Protein AF-A0A0K2ULC4-F1 (afdb_monomer)

Solvent-accessible surface area (backbone atoms only — not comparable to full-atom values): 8170 Å² total; per-residue (Å²): 141,83,78,82,81,54,72,68,59,56,54,51,53,51,53,51,50,52,52,52,51,62,69,66,60,62,68,65,65,55,52,52,51,54,53,50,54,51,48,66,60,62,68,69,48,57,63,57,53,53,51,48,38,47,44,30,42,71,74,68,62,45,57,66,75,52,49,76,45,35,81,82,37,58,75,57,40,53,54,43,51,53,53,45,50,58,50,52,52,54,49,48,52,66,59,46,52,59,51,52,56,47,48,58,57,47,52,63,46,44,75,75,41,89,59,59,67,67,65,54,53,54,58,53,54,52,50,53,53,50,52,52,51,49,51,52,53,57,61,73,73,107

Secondary structure (DSSP, 8-state):
------HHHHHHHHHHHHHHHHHH--HHHHHHHHHHHHHHHHTT-HHHHHHHHHIIIIIS---HHHHHTTTT-HHHHHHHHHHHHHHHHHHHHHHHHHHHHHHHHHHHHHHHSS-HHHHHHHHHHHHHHHHHHHHHHHHHH-

Radius of gyration: 23.25 Å; Cα contacts (8 Å, |Δi|>4): 3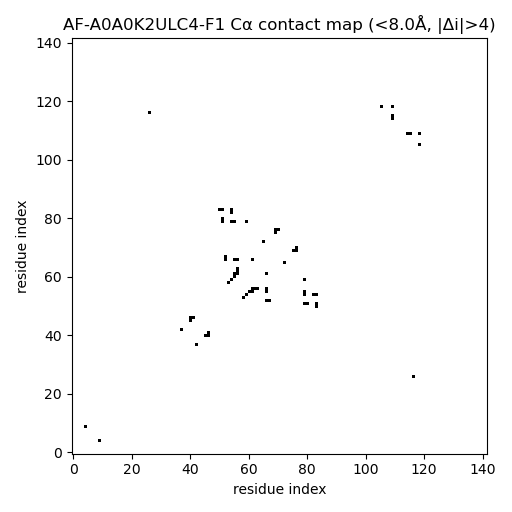5; chains: 1; bounding box: 48×22×84 Å

Structure (mmCIF, N/CA/C/O backbone):
data_AF-A0A0K2ULC4-F1
#
_entry.id   AF-A0A0K2ULC4-F1
#
loop_
_atom_site.group_PDB
_atom_site.id
_atom_site.type_symbol
_atom_site.label_atom_id
_atom_site.label_alt_id
_atom_site.label_comp_id
_atom_site.label_asym_id
_atom_site.label_entity_id
_atom_site.label_seq_id
_atom_site.pdbx_PDB_ins_code
_atom_site.Cartn_x
_atom_site.Cartn_y
_atom_site.Cartn_z
_atom_site.occupancy
_atom_site.B_iso_or_equiv
_atom_site.auth_seq_id
_atom_site.auth_comp_id
_atom_site.auth_asym_id
_atom_site.auth_atom_id
_atom_site.pdbx_PDB_model_num
ATOM 1 N N . CYS A 1 1 ? -0.627 9.159 58.169 1.00 45.44 1 CYS A N 1
ATOM 2 C CA . CYS A 1 1 ? -1.533 8.282 57.398 1.00 45.44 1 CYS A CA 1
ATOM 3 C C . CYS A 1 1 ? -1.112 8.249 55.931 1.00 45.44 1 CYS A C 1
ATOM 5 O O . CYS A 1 1 ? -1.673 8.969 55.120 1.00 45.44 1 CYS A O 1
ATOM 7 N N . LEU A 1 2 ? -0.090 7.462 55.591 1.00 43.75 2 LEU A N 1
ATOM 8 C CA . LEU A 1 2 ? 0.334 7.239 54.205 1.00 43.75 2 LEU A CA 1
ATOM 9 C C . LEU A 1 2 ? 0.072 5.765 53.898 1.00 43.75 2 LEU A C 1
ATOM 11 O O . LEU A 1 2 ? 0.855 4.896 54.267 1.00 43.75 2 LEU A O 1
ATOM 15 N N . TRP A 1 3 ? -1.095 5.482 53.323 1.00 51.41 3 TRP A N 1
ATOM 16 C CA . TRP A 1 3 ? -1.469 4.131 52.909 1.00 51.41 3 TRP A CA 1
ATOM 17 C C . TRP A 1 3 ? -0.706 3.792 51.612 1.00 51.41 3 TRP A C 1
ATOM 19 O O . TRP A 1 3 ? -0.694 4.623 50.698 1.00 51.41 3 TRP A O 1
ATOM 29 N N . PRO A 1 4 ? -0.038 2.627 51.487 1.00 63.53 4 PRO A N 1
ATOM 30 C CA . PRO A 1 4 ? 0.710 2.308 50.286 1.00 63.53 4 PRO A CA 1
ATOM 31 C C . PRO A 1 4 ? -0.277 1.930 49.179 1.00 63.53 4 PRO A C 1
ATOM 33 O O . PRO A 1 4 ? -0.965 0.913 49.252 1.00 63.53 4 PRO A O 1
ATOM 36 N N . ILE A 1 5 ? -0.348 2.766 48.142 1.00 61.25 5 ILE A N 1
ATOM 37 C CA . ILE A 1 5 ? -1.196 2.548 46.966 1.00 61.25 5 ILE A CA 1
ATOM 38 C C . ILE A 1 5 ? -0.769 1.245 46.281 1.00 61.25 5 ILE A C 1
ATOM 40 O O . ILE A 1 5 ? 0.329 1.143 45.722 1.00 61.25 5 ILE A O 1
ATOM 44 N N . ARG A 1 6 ? -1.657 0.248 46.302 1.00 69.94 6 ARG A N 1
ATOM 45 C CA . ARG A 1 6 ? -1.454 -1.073 45.700 1.00 69.94 6 ARG A CA 1
ATOM 46 C C . ARG A 1 6 ? -1.311 -0.933 44.180 1.00 69.94 6 ARG A C 1
ATOM 48 O O . ARG A 1 6 ? -2.111 -0.268 43.527 1.00 69.94 6 ARG A O 1
ATOM 55 N N . LYS A 1 7 ? -0.316 -1.602 43.584 1.00 65.94 7 LYS A N 1
ATOM 56 C CA . LYS A 1 7 ? -0.024 -1.576 42.128 1.00 65.94 7 LYS A CA 1
ATOM 57 C C . LYS A 1 7 ? -1.258 -1.906 41.255 1.00 65.94 7 LYS A C 1
ATOM 59 O O . LYS A 1 7 ? -1.399 -1.375 40.158 1.00 65.94 7 LYS A O 1
ATOM 64 N N . SER A 1 8 ? -2.168 -2.732 41.783 1.00 68.38 8 SER A N 1
ATOM 65 C CA . SER A 1 8 ? -3.456 -3.118 41.179 1.00 68.38 8 SER A CA 1
ATOM 66 C C . SER A 1 8 ? -4.407 -1.935 40.937 1.00 68.38 8 SER A C 1
ATOM 68 O O . SER A 1 8 ? -5.033 -1.844 39.880 1.00 68.38 8 SER A O 1
ATOM 70 N N . ASP A 1 9 ? -4.477 -0.984 41.871 1.00 75.81 9 ASP A N 1
ATOM 71 C CA . ASP A 1 9 ? -5.417 0.140 41.783 1.00 75.81 9 ASP A CA 1
ATOM 72 C C . ASP A 1 9 ? -4.927 1.205 40.799 1.00 75.81 9 ASP A C 1
ATOM 74 O O . ASP A 1 9 ? -5.722 1.765 40.047 1.00 75.81 9 ASP A O 1
ATOM 78 N N . ARG A 1 10 ? -3.601 1.369 40.680 1.00 73.62 10 ARG A N 1
ATOM 79 C CA . ARG A 1 10 ? -2.978 2.154 39.601 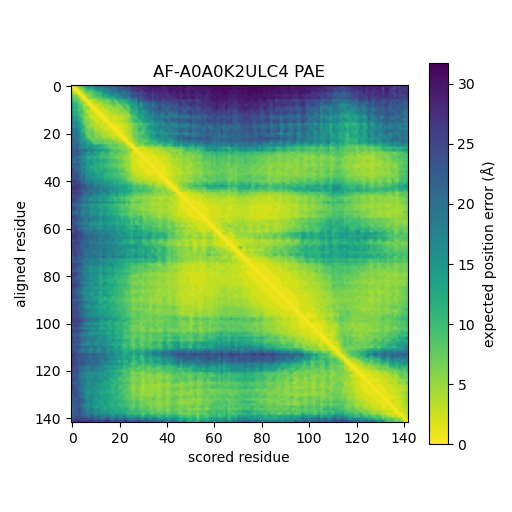1.00 73.62 10 ARG A CA 1
ATOM 80 C C . ARG A 1 10 ? -3.302 1.589 38.217 1.00 73.62 10 ARG A C 1
ATOM 82 O O . ARG A 1 10 ? -3.631 2.345 37.310 1.00 73.62 10 ARG A O 1
ATOM 89 N N . MET A 1 11 ? -3.261 0.265 38.058 1.00 73.50 11 MET A N 1
ATOM 90 C CA . MET A 1 11 ? -3.574 -0.394 36.784 1.00 73.50 11 MET A CA 1
ATOM 91 C C . MET A 1 11 ? -5.045 -0.206 36.385 1.00 73.50 11 MET A C 1
ATOM 93 O O . MET A 1 11 ? -5.344 0.005 35.211 1.00 73.50 11 MET A O 1
ATOM 97 N N . ARG A 1 12 ? -5.971 -0.253 37.354 1.00 78.25 12 ARG A N 1
ATOM 98 C CA . ARG A 1 12 ? -7.395 0.034 37.116 1.00 78.25 12 ARG A CA 1
ATOM 99 C C . ARG A 1 12 ? -7.642 1.497 36.769 1.00 78.25 12 ARG A C 1
ATOM 101 O O . ARG A 1 12 ? -8.374 1.744 35.818 1.00 78.25 12 ARG A O 1
ATOM 108 N N . ALA A 1 13 ? -6.989 2.428 37.464 1.00 79.25 13 ALA A N 1
ATOM 109 C CA . ALA A 1 13 ? -7.090 3.857 37.179 1.00 79.25 13 ALA A CA 1
ATOM 110 C C . ALA A 1 13 ? -6.580 4.207 35.771 1.00 79.25 13 ALA A C 1
ATOM 112 O O . ALA A 1 13 ? -7.229 4.959 35.050 1.00 79.25 13 ALA A O 1
ATOM 113 N N . ILE A 1 14 ? -5.462 3.610 35.340 1.00 79.38 14 ILE A N 1
ATOM 114 C CA . ILE A 1 14 ? -4.941 3.789 33.976 1.00 79.38 14 ILE A CA 1
ATOM 115 C C . ILE A 1 14 ? -5.920 3.213 32.951 1.00 79.38 14 ILE A C 1
ATOM 117 O O . ILE A 1 14 ? -6.240 3.884 31.975 1.00 79.38 14 ILE A O 1
ATOM 121 N N . LYS A 1 15 ? -6.451 2.005 33.181 1.00 80.38 15 LYS A N 1
ATOM 122 C CA . LYS A 1 15 ? -7.450 1.405 32.283 1.00 80.38 15 LYS A CA 1
ATOM 123 C C . LYS A 1 15 ? -8.700 2.274 32.154 1.00 80.38 15 LYS A C 1
ATOM 125 O O . LYS A 1 15 ? -9.153 2.494 31.036 1.00 80.38 15 LYS A O 1
ATOM 130 N N . SER A 1 16 ? -9.242 2.787 33.260 1.00 75.12 16 SER A N 1
ATOM 131 C CA . SER A 1 16 ? -10.416 3.664 33.211 1.00 75.12 16 SER A CA 1
ATOM 132 C C . SER A 1 16 ? -10.107 4.987 32.520 1.00 75.12 16 SER A C 1
ATOM 134 O O . SER A 1 16 ? -10.913 5.447 31.727 1.00 75.12 16 SER A O 1
ATOM 136 N N . LEU A 1 17 ? -8.926 5.564 32.752 1.00 76.56 17 LEU A N 1
ATOM 137 C CA . LEU A 1 17 ? -8.517 6.831 32.147 1.00 76.56 17 LEU A CA 1
ATOM 138 C C . LEU A 1 17 ? -8.317 6.694 30.629 1.00 76.56 17 LEU A C 1
ATOM 140 O O . LEU A 1 17 ? -8.794 7.535 29.874 1.00 76.56 17 LEU A O 1
ATOM 144 N N . VAL A 1 18 ? -7.719 5.592 30.169 1.00 72.69 18 VAL A N 1
ATOM 145 C CA . VAL A 1 18 ? -7.612 5.255 28.738 1.00 72.69 18 VAL A CA 1
ATOM 146 C C . VAL A 1 18 ? -8.996 5.080 28.108 1.00 72.69 18 VAL A C 1
ATOM 148 O O . VAL A 1 18 ? -9.253 5.625 27.038 1.00 72.69 18 VAL A O 1
ATOM 151 N N . VAL A 1 19 ? -9.916 4.381 28.780 1.00 72.75 19 VAL A N 1
ATOM 152 C CA . VAL A 1 19 ? -11.298 4.216 28.297 1.00 72.75 19 VAL A CA 1
ATOM 153 C C . VAL A 1 19 ? -12.016 5.565 28.194 1.00 72.75 19 VAL A C 1
ATOM 155 O O . VAL A 1 19 ? -12.669 5.818 27.183 1.00 72.75 19 VAL A O 1
ATOM 158 N N . THR A 1 20 ? -11.852 6.455 29.174 1.00 68.31 20 THR A N 1
ATOM 159 C CA . THR A 1 20 ? -12.455 7.796 29.157 1.00 68.31 20 THR A CA 1
ATOM 160 C C . THR A 1 20 ? -11.880 8.672 28.043 1.00 68.31 20 THR A C 1
ATOM 162 O O . THR A 1 20 ? -12.636 9.341 27.342 1.00 68.31 20 THR A O 1
ATOM 165 N N . ILE A 1 21 ? -10.562 8.641 27.817 1.00 67.81 21 ILE A N 1
ATOM 166 C CA . ILE A 1 21 ? -9.918 9.395 26.727 1.00 67.81 21 ILE A CA 1
ATOM 167 C C . ILE A 1 21 ? -10.422 8.909 25.363 1.00 67.81 21 ILE A C 1
ATOM 169 O O . ILE A 1 21 ? -10.829 9.714 24.526 1.00 67.81 21 ILE A O 1
ATOM 173 N N . ILE A 1 22 ? -10.486 7.591 25.153 1.00 63.94 22 ILE A N 1
ATOM 174 C CA . ILE A 1 22 ? -11.009 6.993 23.912 1.00 63.94 22 ILE A CA 1
ATOM 175 C C . ILE A 1 22 ? -12.495 7.349 23.713 1.00 63.94 22 ILE A C 1
ATOM 177 O O . ILE A 1 22 ? -12.965 7.544 22.588 1.00 63.94 22 ILE A O 1
ATOM 181 N N . GLN A 1 23 ? -13.258 7.495 24.800 1.00 64.62 23 GLN A N 1
ATOM 182 C CA . GLN A 1 23 ? -14.648 7.946 24.750 1.00 64.62 23 GLN A CA 1
ATOM 183 C C . GLN A 1 23 ? -14.807 9.431 24.402 1.00 64.62 23 GLN A C 1
ATOM 185 O O . GLN A 1 23 ? -15.851 9.774 23.848 1.00 64.62 23 GLN A O 1
ATOM 190 N N . TYR A 1 24 ? -13.797 10.275 24.612 1.00 65.38 24 TYR A N 1
ATOM 191 C CA . TYR A 1 24 ? -13.853 11.705 24.285 1.00 65.38 24 TYR A CA 1
ATOM 192 C C . TYR A 1 24 ? -13.289 12.070 22.909 1.00 65.38 24 TYR A C 1
ATOM 194 O O . TYR A 1 24 ? -13.686 13.091 22.356 1.00 65.38 24 TYR A O 1
ATOM 202 N N . ILE A 1 25 ? -12.423 11.239 22.320 1.00 67.12 25 ILE A N 1
ATOM 203 C CA . ILE A 1 25 ? -11.920 11.477 20.960 1.00 67.12 25 ILE A CA 1
ATOM 204 C C . ILE A 1 25 ? -13.089 11.419 19.964 1.00 67.12 25 ILE A C 1
ATOM 206 O O . ILE A 1 25 ? -13.819 10.420 19.885 1.00 67.12 25 ILE A O 1
ATOM 210 N N . THR A 1 26 ? -13.290 12.520 19.242 1.00 69.44 26 THR A N 1
ATOM 211 C CA . THR A 1 26 ? -14.204 12.619 18.103 1.00 69.44 26 THR A CA 1
ATOM 212 C C . THR A 1 26 ? -13.587 11.923 16.888 1.00 69.44 26 THR A C 1
ATOM 214 O O . THR A 1 26 ? -12.373 11.772 16.783 1.00 69.44 26 THR A O 1
ATOM 217 N N . ILE A 1 27 ? -14.428 11.440 15.975 1.00 73.00 27 ILE A N 1
ATOM 218 C CA . ILE A 1 27 ? -13.982 10.674 14.797 1.00 73.00 27 ILE A CA 1
ATOM 219 C C . ILE A 1 27 ? -13.344 11.598 13.742 1.00 73.00 27 ILE A C 1
ATOM 221 O O . ILE A 1 27 ? -12.435 11.197 13.023 1.00 73.00 27 ILE A O 1
ATOM 225 N N . GLU A 1 28 ? -13.791 12.849 13.690 1.00 77.31 28 GLU A N 1
ATOM 226 C CA . GLU A 1 28 ? -13.353 13.881 12.745 1.00 77.31 28 GLU A CA 1
ATOM 227 C C . GLU A 1 28 ? -11.833 14.142 12.745 1.00 77.31 28 GLU A C 1
ATOM 229 O O . GLU A 1 28 ? -11.236 14.060 11.671 1.00 77.31 28 GLU A O 1
ATOM 234 N N . PRO A 1 29 ? -11.158 14.393 13.890 1.00 79.00 29 PRO A N 1
ATOM 235 C CA . PRO A 1 29 ? -9.713 14.615 13.903 1.00 79.00 29 PRO A CA 1
ATOM 236 C C . PRO A 1 29 ? -8.913 13.372 13.505 1.00 79.00 29 PRO A C 1
ATOM 238 O O . PRO A 1 29 ? -7.868 13.509 12.878 1.00 79.00 29 PRO A O 1
ATOM 241 N N . GLN A 1 30 ? -9.396 12.167 13.825 1.00 78.19 30 GLN A N 1
ATOM 242 C CA . GLN A 1 30 ? -8.730 10.930 13.412 1.00 78.19 30 GLN A CA 1
ATOM 243 C C . GLN A 1 30 ? -8.780 10.769 11.890 1.00 78.19 30 GLN A C 1
ATOM 245 O O . GLN A 1 30 ? -7.746 10.561 11.265 1.00 78.19 30 GLN A O 1
ATOM 250 N N . LEU A 1 31 ? -9.967 10.930 11.293 1.00 80.69 31 LEU A N 1
ATOM 251 C CA . LEU A 1 31 ? -10.121 10.870 9.839 1.00 80.69 31 LEU A CA 1
ATOM 252 C C . LEU A 1 31 ? -9.252 11.925 9.151 1.00 80.69 31 LEU A C 1
ATOM 254 O O . LEU A 1 31 ? -8.572 11.612 8.181 1.00 80.69 31 LEU A O 1
ATOM 258 N N . PHE A 1 32 ? -9.233 13.156 9.669 1.00 85.69 32 PHE A N 1
ATOM 259 C CA . PHE A 1 32 ? -8.387 14.217 9.129 1.00 85.69 32 PHE A CA 1
ATOM 260 C C . PHE A 1 32 ? -6.903 13.825 9.116 1.00 85.69 32 PHE A C 1
ATOM 262 O O . PHE A 1 32 ? -6.243 13.988 8.092 1.00 85.69 32 PHE A O 1
ATOM 269 N N . LEU A 1 33 ? -6.385 13.282 10.222 1.00 84.25 33 LEU A N 1
ATOM 270 C CA . LEU A 1 33 ? -4.988 12.857 10.316 1.00 84.25 33 LEU A CA 1
ATOM 271 C C . LEU A 1 33 ? -4.667 11.701 9.363 1.00 84.25 33 LEU A C 1
ATOM 273 O O . LEU A 1 33 ? -3.627 11.737 8.709 1.00 84.25 33 LEU A O 1
ATOM 277 N N . ASP A 1 34 ? -5.562 10.719 9.247 1.00 82.31 34 ASP A N 1
ATOM 278 C CA . ASP A 1 34 ? -5.373 9.569 8.359 1.00 82.31 34 ASP A CA 1
ATOM 279 C C . ASP A 1 34 ? -5.346 10.006 6.882 1.00 82.31 34 ASP A C 1
ATOM 281 O O . ASP A 1 34 ? -4.433 9.641 6.137 1.00 82.31 34 ASP A O 1
ATOM 285 N N . TYR A 1 35 ? -6.283 10.864 6.462 1.00 84.38 35 TYR A N 1
ATOM 286 C CA . TYR A 1 35 ? -6.292 11.417 5.102 1.00 84.38 35 TYR A CA 1
ATOM 287 C C . TYR A 1 35 ? -5.087 12.319 4.828 1.00 84.38 35 TYR A C 1
ATOM 289 O O . TYR A 1 35 ? -4.510 12.264 3.740 1.00 84.38 35 TYR A O 1
ATOM 297 N N . PHE A 1 36 ? -4.680 13.133 5.805 1.00 87.31 36 PHE A N 1
ATOM 298 C CA . PHE A 1 36 ? -3.500 13.979 5.671 1.00 87.31 36 PHE A CA 1
ATOM 299 C C . PHE A 1 36 ? -2.238 13.132 5.478 1.00 87.31 36 PHE A C 1
ATOM 301 O O . PHE A 1 36 ? -1.491 13.362 4.527 1.00 87.31 36 PHE A O 1
ATOM 308 N N . ALA A 1 37 ? -2.038 12.103 6.306 1.00 83.69 37 ALA A N 1
ATOM 309 C CA . ALA A 1 37 ? -0.905 11.189 6.188 1.00 83.69 37 ALA A CA 1
ATOM 310 C C . ALA A 1 37 ? -0.867 10.489 4.820 1.00 83.69 37 ALA A C 1
ATOM 312 O O . ALA A 1 37 ? 0.185 10.455 4.179 1.00 83.69 37 ALA A O 1
ATOM 313 N N . TYR A 1 38 ? -2.016 10.000 4.341 1.00 82.44 38 TYR A N 1
ATOM 314 C CA . TYR A 1 38 ? -2.128 9.401 3.010 1.00 82.44 38 TYR A CA 1
ATOM 315 C C . TYR A 1 38 ? -1.742 10.391 1.900 1.00 82.44 38 TYR A C 1
ATOM 317 O O . TYR A 1 38 ? -0.930 10.073 1.033 1.00 82.44 38 TYR A O 1
ATOM 325 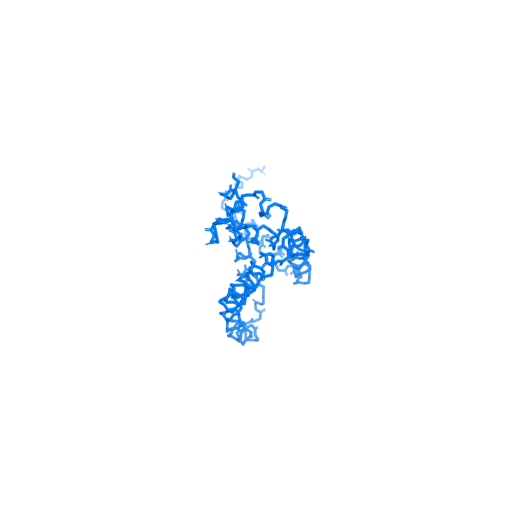N N . SER A 1 39 ? -2.258 11.624 1.959 1.00 82.75 39 SER A N 1
ATOM 326 C CA . SER A 1 39 ? -1.991 12.648 0.941 1.00 82.75 39 SER A CA 1
ATOM 327 C C . SER A 1 39 ? -0.519 13.058 0.854 1.00 82.75 39 SER A C 1
ATOM 329 O O . SER A 1 39 ? -0.032 13.359 -0.232 1.00 82.75 39 SER A O 1
ATOM 331 N N . VAL A 1 40 ? 0.210 13.041 1.974 1.00 81.94 40 VAL A N 1
ATOM 332 C CA . VAL A 1 40 ? 1.638 13.393 2.006 1.00 81.94 40 VAL A CA 1
ATOM 333 C C . VAL A 1 40 ? 2.495 12.300 1.364 1.00 81.94 40 VAL A C 1
ATOM 335 O O . VAL A 1 40 ? 3.485 12.613 0.702 1.00 81.94 40 VAL A O 1
ATOM 338 N N . LEU A 1 41 ? 2.128 11.030 1.557 1.00 73.38 41 LEU A N 1
ATOM 339 C CA . LEU A 1 41 ? 2.892 9.890 1.047 1.00 73.38 41 LEU A CA 1
ATOM 340 C C . LEU A 1 41 ? 2.619 9.619 -0.434 1.00 73.38 41 LEU A C 1
ATOM 342 O O . LEU A 1 41 ? 3.566 9.427 -1.187 1.00 73.38 41 LEU A O 1
ATOM 346 N N . 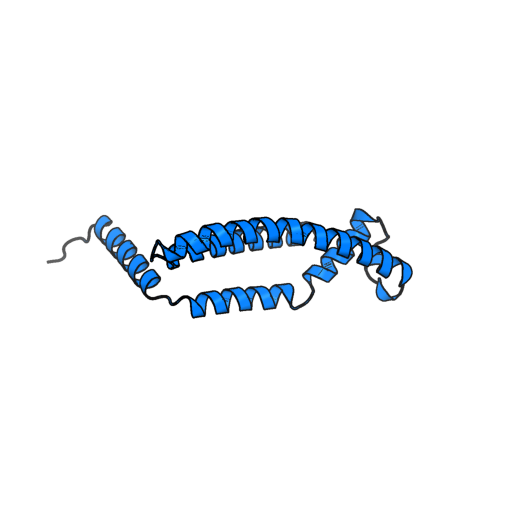GLU A 1 42 ? 1.355 9.639 -0.853 1.00 73.69 42 GLU A N 1
ATOM 347 C CA . GLU A 1 42 ? 0.972 9.336 -2.240 1.00 73.69 42 GLU A CA 1
ATOM 348 C C . GLU A 1 42 ? 0.958 10.584 -3.137 1.00 73.69 42 GLU A C 1
ATOM 350 O O . GLU A 1 42 ? 1.172 10.505 -4.346 1.00 73.69 42 GLU A O 1
ATOM 355 N N . GLY A 1 43 ? 0.758 11.776 -2.566 1.00 68.19 43 GLY A N 1
ATOM 356 C CA . GLY A 1 43 ? 0.609 13.014 -3.337 1.00 68.19 43 GLY A CA 1
ATOM 357 C C . GLY A 1 43 ? 1.886 13.521 -4.008 1.00 68.19 43 GLY A C 1
ATOM 358 O O . GLY A 1 43 ? 1.805 14.366 -4.894 1.00 68.19 43 GLY A O 1
ATOM 359 N N . ASN A 1 44 ? 3.059 13.023 -3.614 1.00 67.62 44 ASN A N 1
ATOM 360 C CA . ASN A 1 44 ? 4.351 13.443 -4.167 1.00 67.62 44 ASN A CA 1
ATOM 361 C C . ASN A 1 44 ? 4.837 12.569 -5.343 1.00 67.62 44 ASN A C 1
ATOM 363 O O . ASN A 1 44 ? 5.937 12.801 -5.847 1.00 67.62 44 ASN A O 1
ATOM 367 N N . GLN A 1 45 ? 4.066 11.543 -5.736 1.00 76.81 45 GLN A N 1
ATOM 368 C CA . GLN A 1 45 ? 4.416 10.545 -6.760 1.00 76.81 45 GLN A CA 1
ATOM 369 C C . GLN A 1 45 ? 5.811 9.898 -6.602 1.00 76.81 45 GLN A C 1
ATOM 371 O O . GLN A 1 45 ? 6.328 9.286 -7.541 1.00 76.81 45 GLN A O 1
ATOM 376 N N . LEU A 1 46 ? 6.445 9.985 -5.426 1.00 77.56 46 LEU A N 1
ATOM 377 C CA . LEU A 1 46 ? 7.757 9.378 -5.188 1.00 77.56 46 LEU A CA 1
ATOM 378 C C . LEU A 1 46 ? 7.657 7.853 -5.277 1.00 77.56 46 LEU A C 1
ATOM 380 O O . LEU A 1 46 ? 8.479 7.217 -5.937 1.00 77.56 46 LEU A O 1
ATOM 384 N N . THR A 1 47 ? 6.603 7.285 -4.686 1.00 79.25 47 THR A N 1
ATOM 385 C CA . THR A 1 47 ? 6.292 5.853 -4.744 1.00 79.25 47 THR A CA 1
ATOM 386 C C . THR A 1 47 ? 6.161 5.373 -6.191 1.00 79.25 47 THR A C 1
ATOM 388 O O . THR A 1 47 ? 6.788 4.386 -6.577 1.00 79.25 47 THR A O 1
ATOM 391 N N . THR A 1 48 ? 5.416 6.109 -7.020 1.00 83.75 48 THR A N 1
ATOM 392 C CA . THR A 1 48 ? 5.197 5.791 -8.437 1.00 83.75 48 THR A CA 1
ATOM 393 C C . THR A 1 48 ? 6.501 5.781 -9.233 1.00 83.75 48 THR A C 1
ATOM 395 O O . THR A 1 48 ? 6.780 4.825 -9.956 1.00 83.75 48 THR A O 1
ATOM 398 N N . ASN A 1 49 ? 7.347 6.801 -9.064 1.00 86.50 49 ASN A N 1
ATOM 399 C CA . ASN A 1 49 ? 8.624 6.889 -9.777 1.00 86.50 49 ASN A CA 1
ATOM 400 C C . ASN A 1 49 ? 9.569 5.730 -9.420 1.00 86.50 49 ASN A C 1
ATOM 402 O O . ASN A 1 49 ? 10.201 5.145 -10.302 1.00 86.50 49 ASN A O 1
ATOM 406 N N . ILE A 1 50 ? 9.618 5.345 -8.142 1.00 85.44 50 ILE A N 1
ATOM 407 C CA . ILE A 1 50 ? 10.440 4.218 -7.676 1.00 85.44 50 ILE A CA 1
ATOM 408 C C . ILE A 1 50 ? 9.915 2.887 -8.235 1.00 85.44 50 ILE A C 1
ATOM 410 O O . ILE A 1 50 ? 10.701 2.034 -8.650 1.00 85.44 50 ILE A O 1
ATOM 414 N N . GLN A 1 51 ? 8.595 2.699 -8.296 1.00 86.31 51 GLN A N 1
ATOM 415 C CA . GLN A 1 51 ? 7.998 1.498 -8.888 1.00 86.31 51 GLN A CA 1
ATOM 416 C C . GLN A 1 51 ? 8.284 1.383 -10.391 1.00 86.31 51 GLN A C 1
ATOM 418 O O . GLN A 1 51 ? 8.613 0.295 -10.869 1.00 86.31 51 GLN A O 1
ATOM 423 N N . ILE A 1 52 ? 8.218 2.495 -11.128 1.00 88.69 52 ILE A N 1
ATOM 424 C CA . ILE A 1 52 ? 8.568 2.545 -12.554 1.00 88.69 52 ILE A CA 1
ATOM 425 C C . ILE A 1 52 ? 10.037 2.153 -12.757 1.00 88.69 52 ILE A C 1
ATOM 427 O O . ILE A 1 52 ? 10.334 1.305 -13.603 1.00 88.69 52 ILE A O 1
ATOM 431 N N . TRP A 1 53 ? 10.948 2.701 -11.947 1.00 87.62 53 TRP A N 1
ATOM 432 C CA . TRP A 1 53 ? 12.367 2.337 -11.988 1.00 87.62 53 TRP A CA 1
ATOM 433 C C . TRP A 1 53 ? 12.580 0.843 -11.700 1.00 87.62 53 TRP A C 1
ATOM 435 O O . TRP A 1 53 ? 13.300 0.159 -12.430 1.00 87.62 53 TRP A O 1
ATOM 445 N N . LYS A 1 54 ? 11.872 0.298 -10.702 1.00 87.12 54 LYS A N 1
ATOM 446 C CA . LYS A 1 54 ? 11.933 -1.124 -10.339 1.00 87.12 54 LYS A CA 1
ATOM 447 C C . LYS A 1 54 ? 11.512 -2.034 -11.493 1.00 87.12 54 LYS A C 1
ATOM 449 O O . LYS A 1 54 ? 12.183 -3.026 -11.761 1.00 87.12 54 LYS A O 1
ATOM 454 N N . ILE A 1 55 ? 10.423 -1.706 -12.185 1.00 88.56 55 ILE A N 1
ATOM 455 C CA . ILE A 1 55 ? 9.949 -2.483 -13.341 1.00 88.56 55 ILE A CA 1
ATOM 456 C C . ILE A 1 55 ? 10.945 -2.376 -14.504 1.00 88.56 55 ILE A C 1
ATOM 458 O O . ILE A 1 55 ? 11.225 -3.372 -15.169 1.00 88.56 55 ILE A O 1
ATOM 462 N N . CYS A 1 56 ? 11.523 -1.194 -14.729 1.00 89.00 56 CYS A N 1
ATOM 463 C CA . CYS A 1 56 ? 12.534 -0.995 -15.766 1.00 89.00 56 CYS A CA 1
ATOM 464 C C . CYS A 1 56 ? 13.777 -1.874 -15.539 1.00 89.00 56 CYS A C 1
ATOM 466 O O . CYS A 1 56 ? 14.219 -2.566 -16.460 1.00 89.00 56 CYS A O 1
ATOM 468 N N . HIS A 1 57 ? 14.308 -1.881 -14.313 1.00 88.19 57 HIS A N 1
ATOM 469 C CA . HIS A 1 57 ? 15.561 -2.564 -14.008 1.00 88.19 57 HIS A CA 1
ATOM 470 C C . HIS A 1 57 ? 15.387 -4.057 -13.689 1.00 88.19 57 HIS A C 1
ATOM 472 O O . HIS A 1 57 ? 16.126 -4.874 -14.226 1.00 88.19 57 HIS A O 1
ATOM 478 N N . LEU A 1 58 ? 14.415 -4.438 -12.851 1.00 86.25 58 LEU A N 1
ATOM 479 C CA . LEU A 1 58 ? 14.274 -5.825 -12.385 1.00 86.25 58 LEU A CA 1
ATOM 480 C C . LEU A 1 58 ? 13.435 -6.700 -13.321 1.00 86.25 58 LEU A C 1
ATOM 482 O O . LEU A 1 58 ? 13.799 -7.843 -13.567 1.00 86.25 58 LEU A O 1
ATOM 486 N N . GLU A 1 59 ? 12.314 -6.185 -13.832 1.00 86.75 59 GLU A N 1
ATOM 487 C CA . GLU A 1 59 ? 11.382 -6.986 -14.642 1.00 86.75 59 GLU A CA 1
ATOM 488 C C . GLU A 1 59 ? 11.811 -7.017 -16.115 1.00 86.75 59 GLU A C 1
ATOM 490 O O . GLU A 1 59 ? 11.836 -8.072 -16.745 1.00 86.75 59 GLU A O 1
ATOM 495 N N . MET A 1 60 ? 12.159 -5.855 -16.680 1.00 86.00 60 MET A N 1
ATOM 496 C CA . MET A 1 60 ? 12.535 -5.737 -18.096 1.00 86.00 60 MET A CA 1
ATOM 497 C C . MET A 1 60 ? 14.044 -5.832 -18.351 1.00 86.00 60 MET A C 1
ATOM 499 O O . MET A 1 60 ? 14.456 -5.877 -19.510 1.00 86.00 60 MET A O 1
ATOM 503 N N . ASN A 1 61 ? 14.854 -5.885 -17.288 1.00 88.38 61 ASN A N 1
ATOM 504 C CA . ASN A 1 61 ? 16.308 -6.042 -17.339 1.00 88.38 61 ASN A CA 1
ATOM 505 C C . ASN A 1 61 ? 17.021 -5.000 -18.228 1.00 88.38 61 ASN A C 1
ATOM 507 O O . ASN A 1 61 ? 17.985 -5.313 -18.931 1.00 88.38 61 ASN A O 1
ATOM 511 N N . TYR A 1 62 ? 16.533 -3.752 -18.231 1.00 88.38 62 TYR A N 1
ATOM 512 C CA . TYR A 1 62 ? 17.228 -2.649 -18.894 1.00 88.38 62 TYR A CA 1
ATOM 513 C C . TYR A 1 62 ? 18.425 -2.168 -18.063 1.00 88.38 62 TYR A C 1
ATOM 515 O O . TYR A 1 62 ? 18.475 -2.305 -16.836 1.00 88.38 62 TYR A O 1
ATOM 523 N N . ASN A 1 63 ? 19.404 -1.579 -18.754 1.00 88.00 63 ASN A N 1
ATOM 524 C CA . ASN A 1 63 ? 20.594 -1.025 -18.118 1.00 88.00 63 ASN A CA 1
ATOM 525 C C . ASN A 1 63 ? 20.227 0.176 -17.226 1.00 88.00 63 ASN A C 1
ATOM 527 O O . ASN A 1 63 ? 19.354 0.965 -17.590 1.00 88.00 63 ASN A O 1
ATOM 531 N N . GLN A 1 64 ? 20.917 0.344 -16.094 1.00 83.44 64 GLN A N 1
ATOM 532 C CA . GLN A 1 64 ? 20.601 1.386 -15.101 1.00 83.44 64 GLN A CA 1
ATOM 533 C C . GLN A 1 64 ? 20.619 2.791 -15.713 1.00 83.44 64 GLN A C 1
ATOM 535 O O . GLN A 1 64 ? 19.709 3.576 -15.481 1.00 83.44 64 GLN A O 1
ATOM 540 N N . THR A 1 65 ? 21.561 3.056 -16.621 1.00 84.56 65 THR A N 1
ATOM 541 C CA . THR A 1 65 ? 21.666 4.339 -17.332 1.00 84.56 65 THR A CA 1
ATOM 542 C C . THR A 1 65 ? 20.435 4.687 -18.174 1.00 84.56 65 THR A C 1
ATOM 544 O O . THR A 1 65 ? 20.154 5.861 -18.387 1.00 84.56 65 THR A O 1
ATOM 547 N N . VAL A 1 66 ? 19.689 3.685 -18.649 1.00 85.38 66 VAL A N 1
ATOM 548 C CA . VAL A 1 66 ? 18.441 3.880 -19.406 1.00 85.38 66 VAL A CA 1
ATOM 549 C C . VAL A 1 66 ? 17.265 4.117 -18.460 1.00 85.38 66 VAL A C 1
ATOM 551 O O . VAL A 1 66 ? 16.374 4.899 -18.780 1.00 85.38 66 VAL A O 1
ATOM 554 N N . CYS A 1 67 ? 17.254 3.452 -17.301 1.00 82.25 67 CYS A N 1
ATOM 555 C CA . CYS A 1 67 ? 16.197 3.614 -16.304 1.00 82.25 67 CYS A CA 1
ATOM 556 C C . CYS A 1 67 ? 16.306 4.942 -15.538 1.00 82.25 67 CYS A C 1
ATOM 558 O O . CYS A 1 67 ? 15.277 5.495 -15.154 1.00 82.25 67 CYS A O 1
ATOM 560 N N . ASP A 1 68 ? 17.521 5.470 -15.366 1.00 85.56 68 ASP A N 1
ATOM 561 C CA . ASP A 1 68 ? 17.765 6.763 -14.720 1.00 85.56 68 ASP A CA 1
ATOM 562 C C . ASP A 1 68 ? 17.427 7.948 -15.645 1.00 85.56 68 ASP A C 1
ATOM 564 O O . ASP A 1 68 ? 16.887 8.952 -15.183 1.00 85.56 68 ASP A O 1
ATOM 568 N N . ASP A 1 69 ?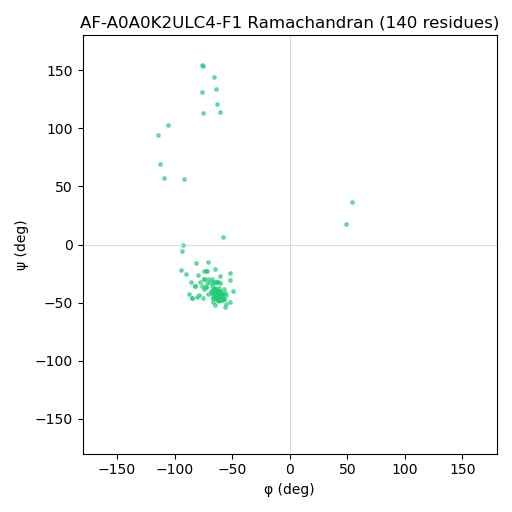 17.668 7.823 -16.960 1.00 86.88 69 ASP A N 1
ATOM 569 C CA . ASP A 1 69 ? 17.264 8.813 -17.974 1.00 86.88 69 ASP A CA 1
ATOM 570 C C . ASP A 1 69 ? 16.119 8.304 -18.860 1.00 86.88 69 ASP A C 1
ATOM 572 O O . ASP A 1 69 ? 16.194 8.244 -20.091 1.00 86.88 69 ASP A O 1
ATOM 576 N N . LEU A 1 70 ? 15.005 7.941 -18.227 1.00 82.50 70 LEU A N 1
ATOM 577 C CA . LEU A 1 70 ? 13.845 7.421 -18.950 1.00 82.50 70 LEU A CA 1
ATOM 578 C C . LEU A 1 70 ? 13.210 8.470 -19.891 1.00 82.50 70 LEU A C 1
ATOM 580 O O . LEU A 1 70 ? 12.542 8.114 -20.863 1.00 82.50 70 LEU A O 1
ATOM 584 N N . SER A 1 71 ? 13.457 9.760 -19.633 1.00 84.38 71 SER A N 1
ATOM 585 C CA . SER A 1 71 ? 12.936 10.891 -20.409 1.00 84.38 71 SER A CA 1
ATOM 586 C C . SER A 1 71 ? 13.495 10.975 -21.832 1.00 84.38 71 SER A C 1
ATOM 588 O O . SER A 1 71 ? 12.770 11.337 -22.765 1.00 84.38 71 SER A O 1
ATOM 590 N N . SER A 1 72 ? 14.753 10.568 -22.018 1.00 88.56 72 SER A N 1
ATOM 591 C CA . SER A 1 72 ? 15.411 10.536 -23.327 1.00 88.56 72 SER A CA 1
ATOM 592 C C . SER A 1 72 ? 14.919 9.374 -24.199 1.00 88.56 72 SER A C 1
ATOM 594 O O . SER A 1 72 ? 14.965 9.449 -25.429 1.00 88.56 72 SER A O 1
ATOM 596 N N . TYR A 1 73 ? 14.376 8.311 -23.593 1.00 86.75 73 TYR A N 1
ATOM 597 C CA . TYR A 1 73 ? 13.964 7.083 -24.279 1.00 86.75 73 TYR A CA 1
ATOM 598 C C . TYR A 1 73 ? 12.441 6.879 -24.266 1.00 86.75 73 TYR A C 1
ATOM 600 O O . TYR A 1 73 ? 11.928 5.920 -23.687 1.00 86.75 73 TYR A O 1
ATOM 608 N N . ARG A 1 74 ? 11.699 7.723 -24.999 1.00 87.06 74 ARG A N 1
ATOM 609 C CA . ARG A 1 74 ? 10.216 7.680 -25.069 1.00 87.06 74 ARG A CA 1
ATOM 610 C C . ARG A 1 74 ? 9.615 6.298 -25.350 1.00 87.06 74 ARG A C 1
ATOM 612 O O . ARG A 1 74 ? 8.605 5.932 -24.755 1.00 87.06 74 ARG A O 1
ATOM 619 N N . ASN A 1 75 ? 10.226 5.514 -26.241 1.00 88.50 75 ASN A N 1
ATOM 620 C CA . ASN A 1 75 ? 9.728 4.174 -26.575 1.00 88.50 75 ASN A CA 1
ATOM 621 C C . ASN A 1 75 ? 9.855 3.189 -25.401 1.00 88.50 75 ASN A C 1
ATOM 623 O O . ASN A 1 75 ? 8.998 2.322 -25.232 1.00 88.50 75 ASN A O 1
ATOM 627 N N . VAL A 1 76 ? 10.920 3.313 -24.604 1.00 87.19 76 VAL A N 1
ATOM 628 C CA . VAL A 1 76 ? 11.143 2.487 -23.410 1.00 87.19 76 VAL A CA 1
ATOM 629 C C . VAL A 1 76 ? 10.216 2.956 -22.296 1.00 87.19 76 VAL A C 1
ATOM 631 O O . VAL A 1 76 ? 9.503 2.136 -21.724 1.00 87.19 76 VAL A O 1
ATOM 634 N N . GLN A 1 77 ? 10.129 4.271 -22.081 1.00 88.44 77 GLN A N 1
ATOM 635 C CA . GLN A 1 77 ? 9.217 4.885 -21.118 1.00 88.44 77 GLN A CA 1
ATOM 636 C C . GLN A 1 77 ? 7.775 4.404 -21.311 1.00 88.44 77 GLN A C 1
ATOM 638 O O . GLN A 1 77 ? 7.153 3.939 -20.360 1.00 88.44 77 GLN A O 1
ATOM 643 N N . PHE A 1 78 ? 7.257 4.439 -22.544 1.00 90.75 78 PHE A N 1
ATOM 644 C CA . PHE A 1 78 ? 5.884 4.017 -22.826 1.00 90.75 78 PHE A CA 1
ATOM 645 C C . PHE A 1 78 ? 5.648 2.533 -22.513 1.00 90.75 78 PHE A C 1
ATOM 647 O O . PHE A 1 78 ? 4.608 2.168 -21.967 1.00 90.75 78 PHE A O 1
ATOM 654 N N . LYS A 1 79 ? 6.617 1.662 -22.826 1.00 90.94 79 LYS A N 1
ATOM 655 C CA . LYS A 1 79 ? 6.521 0.226 -22.522 1.00 90.94 79 LYS A CA 1
ATOM 656 C C . LYS A 1 79 ? 6.542 -0.038 -21.018 1.00 90.94 79 LYS A C 1
ATOM 658 O O . LYS A 1 79 ? 5.711 -0.805 -20.536 1.00 90.94 79 LYS A O 1
ATOM 663 N N . VAL A 1 80 ? 7.457 0.604 -20.290 1.00 91.38 80 VAL A N 1
ATOM 664 C CA . VAL A 1 80 ? 7.566 0.473 -18.830 1.00 91.38 80 VAL A CA 1
ATOM 665 C C . VAL A 1 80 ? 6.303 0.998 -18.156 1.00 91.38 80 VAL A C 1
ATOM 667 O O . VAL A 1 80 ? 5.721 0.296 -17.336 1.00 91.38 80 VAL A O 1
ATOM 670 N N . GLN A 1 81 ? 5.827 2.179 -18.552 1.00 90.44 81 GLN A N 1
ATOM 671 C CA . GLN A 1 81 ? 4.631 2.784 -17.973 1.00 90.44 81 GLN A CA 1
ATOM 672 C C . GLN A 1 81 ? 3.371 1.968 -18.273 1.00 90.44 81 GLN A C 1
ATOM 674 O O 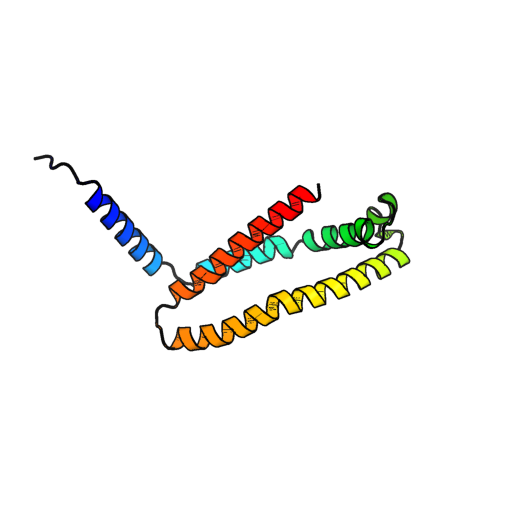. GLN A 1 81 ? 2.551 1.770 -17.385 1.00 90.44 81 GLN A O 1
ATOM 679 N N . ARG A 1 82 ? 3.235 1.415 -19.486 1.00 92.56 82 ARG A N 1
ATOM 680 C CA . ARG A 1 82 ? 2.137 0.492 -19.801 1.00 92.56 82 ARG A CA 1
ATOM 681 C C . ARG A 1 82 ? 2.167 -0.740 -18.900 1.00 92.56 82 ARG A C 1
ATOM 683 O O . ARG A 1 82 ? 1.125 -1.145 -18.396 1.00 92.56 82 ARG A O 1
ATOM 690 N N . ARG A 1 83 ? 3.350 -1.323 -18.688 1.00 91.44 83 ARG A N 1
ATOM 691 C CA . ARG A 1 83 ? 3.491 -2.494 -17.820 1.00 91.44 83 ARG A CA 1
ATOM 692 C C . ARG A 1 83 ? 3.192 -2.162 -16.360 1.00 91.44 83 ARG A C 1
ATOM 694 O O . ARG A 1 83 ? 2.531 -2.946 -15.693 1.00 91.44 83 ARG A O 1
ATOM 701 N N . TRP A 1 84 ? 3.648 -1.005 -15.885 1.00 90.25 84 TRP A N 1
ATOM 702 C CA . TRP A 1 84 ? 3.323 -0.500 -14.554 1.00 90.25 84 TRP A CA 1
ATOM 703 C C . TRP A 1 84 ? 1.814 -0.304 -14.380 1.00 90.25 84 TRP A C 1
ATOM 705 O O . TRP A 1 84 ? 1.267 -0.862 -13.437 1.00 90.25 84 TRP A O 1
ATOM 715 N N . ASN A 1 85 ? 1.128 0.343 -15.330 1.00 92.12 85 ASN A N 1
ATOM 716 C CA . ASN A 1 85 ? -0.330 0.516 -15.289 1.00 92.12 85 ASN A CA 1
ATOM 717 C C . ASN A 1 85 ? -1.073 -0.829 -15.183 1.00 92.12 85 ASN A C 1
ATOM 719 O O . ASN A 1 85 ? -2.038 -0.950 -14.436 1.00 92.12 85 ASN A O 1
ATOM 723 N N . GLU A 1 86 ? -0.647 -1.858 -15.927 1.00 92.25 86 GLU A N 1
ATOM 724 C CA . GLU A 1 86 ? -1.259 -3.196 -15.848 1.00 92.25 86 GLU A CA 1
ATOM 725 C C . GLU A 1 86 ? -1.123 -3.810 -14.444 1.00 92.25 86 GLU A C 1
ATOM 727 O O . GLU A 1 86 ? -2.071 -4.414 -13.936 1.00 92.25 86 GLU A O 1
ATOM 732 N N . PHE A 1 87 ? 0.041 -3.641 -13.812 1.00 89.94 87 PHE A N 1
ATOM 733 C CA . PHE A 1 87 ? 0.279 -4.099 -12.444 1.00 89.94 87 PHE A CA 1
ATOM 734 C C . PHE A 1 87 ? -0.473 -3.271 -11.404 1.00 89.94 87 PHE A C 1
ATOM 736 O O . PHE A 1 87 ? -1.037 -3.854 -10.482 1.00 89.94 87 PHE A O 1
ATOM 743 N N . GLU A 1 88 ? -0.491 -1.947 -11.548 1.00 90.19 88 GLU A N 1
ATOM 744 C CA . GLU A 1 88 ? -1.183 -1.027 -10.645 1.00 90.19 88 GLU A CA 1
ATOM 745 C C . GLU A 1 88 ? -2.678 -1.326 -10.626 1.00 90.19 88 GLU A C 1
ATOM 747 O O . GLU A 1 88 ? -3.234 -1.540 -9.556 1.00 90.19 88 GLU A O 1
ATOM 752 N N . ILE A 1 89 ? -3.303 -1.473 -11.800 1.00 92.25 89 ILE A N 1
ATOM 753 C CA . ILE A 1 89 ? -4.715 -1.848 -11.892 1.00 92.25 89 ILE A CA 1
ATOM 754 C C . ILE A 1 89 ? -4.941 -3.159 -11.136 1.00 92.25 89 ILE A C 1
ATOM 756 O O . ILE A 1 89 ? -5.776 -3.213 -10.237 1.00 92.25 89 ILE A O 1
ATOM 760 N N . LEU A 1 90 ? -4.188 -4.220 -11.440 1.00 92.69 90 LEU A N 1
ATOM 761 C CA . LEU A 1 90 ? -4.374 -5.505 -10.763 1.00 92.69 90 LEU A CA 1
ATOM 762 C C . LEU A 1 90 ? -4.199 -5.393 -9.238 1.00 92.69 90 LE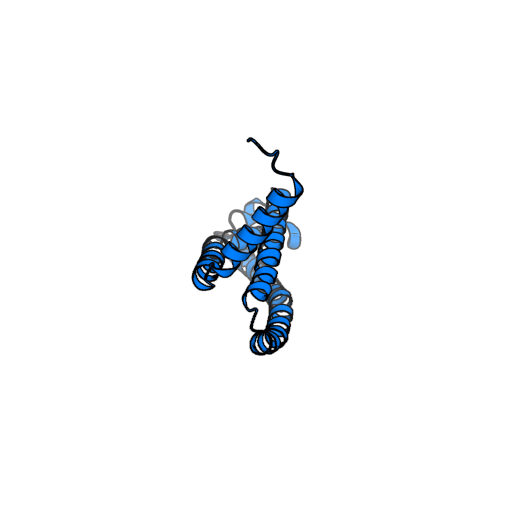U A C 1
ATOM 764 O O . LEU A 1 90 ? -4.991 -5.967 -8.486 1.00 92.69 90 LEU A O 1
ATOM 768 N N . ALA A 1 91 ? -3.189 -4.653 -8.783 1.00 88.81 91 ALA A N 1
ATOM 769 C CA . ALA A 1 91 ? -2.941 -4.414 -7.369 1.00 88.81 91 ALA A CA 1
ATOM 770 C C . ALA A 1 91 ? -4.098 -3.643 -6.714 1.00 88.81 91 ALA A C 1
ATOM 772 O O . ALA A 1 91 ? -4.552 -4.028 -5.637 1.00 88.81 91 ALA A O 1
ATOM 773 N N . ASP A 1 92 ? -4.628 -2.617 -7.374 1.00 89.50 92 ASP A N 1
ATOM 774 C CA . ASP A 1 92 ? -5.768 -1.837 -6.901 1.00 89.50 92 ASP A CA 1
ATOM 775 C C . ASP A 1 92 ? -7.018 -2.691 -6.746 1.00 89.50 92 ASP A C 1
ATOM 777 O O . ASP A 1 92 ? -7.712 -2.586 -5.734 1.00 89.50 92 ASP A O 1
ATOM 781 N N . TRP A 1 93 ? -7.295 -3.580 -7.700 1.00 93.12 93 TRP A N 1
ATOM 782 C CA . TRP A 1 93 ? -8.409 -4.519 -7.584 1.00 93.12 93 TRP A CA 1
ATOM 783 C C . TRP A 1 93 ? -8.224 -5.452 -6.382 1.00 93.12 93 TRP A C 1
ATOM 785 O O . TRP A 1 93 ? -9.153 -5.633 -5.594 1.00 93.12 93 TRP A O 1
ATOM 795 N N . ILE A 1 94 ? -7.025 -6.005 -6.192 1.00 91.38 94 ILE A N 1
ATOM 796 C CA . ILE A 1 94 ? -6.733 -6.915 -5.074 1.00 91.38 94 ILE A CA 1
ATOM 797 C C . ILE A 1 94 ? -6.834 -6.199 -3.721 1.00 91.38 94 ILE A C 1
ATOM 799 O O . ILE A 1 94 ? -7.321 -6.792 -2.761 1.00 91.38 94 ILE A O 1
ATOM 803 N N . ASN A 1 95 ? -6.413 -4.937 -3.633 1.00 86.50 95 ASN A N 1
ATOM 804 C CA . ASN A 1 95 ? -6.448 -4.173 -2.386 1.00 86.50 95 ASN A CA 1
ATOM 805 C C . ASN A 1 95 ? -7.853 -3.638 -2.062 1.00 86.50 95 ASN A C 1
ATOM 807 O O . ASN A 1 95 ? -8.309 -3.738 -0.921 1.00 86.50 95 ASN A O 1
ATOM 811 N N . ASN A 1 96 ? -8.566 -3.095 -3.052 1.00 88.69 96 ASN A N 1
ATOM 812 C CA . ASN A 1 96 ? -9.828 -2.392 -2.816 1.00 88.69 96 ASN A CA 1
ATOM 813 C C . ASN A 1 96 ? -11.048 -3.316 -2.771 1.00 88.69 96 ASN A C 1
ATOM 815 O O . ASN A 1 96 ? -11.983 -3.040 -2.019 1.00 88.69 96 ASN A O 1
ATOM 819 N N . VAL A 1 97 ? -11.068 -4.423 -3.524 1.00 92.94 97 VAL A N 1
ATOM 820 C CA . VAL A 1 97 ? -12.235 -5.326 -3.550 1.00 92.94 97 VAL A CA 1
ATOM 821 C C . VAL A 1 97 ? -12.524 -5.945 -2.174 1.00 92.94 97 VAL A C 1
ATOM 823 O O . VAL A 1 97 ? -13.671 -5.852 -1.722 1.00 92.94 97 VAL A O 1
ATOM 826 N N . PRO A 1 98 ? -11.541 -6.515 -1.446 1.00 87.94 98 PRO A N 1
ATOM 827 C CA . PRO A 1 98 ? -11.782 -7.042 -0.104 1.00 87.94 98 PRO A CA 1
ATOM 828 C C . PRO A 1 98 ? -12.204 -5.947 0.877 1.00 87.94 98 PRO A C 1
ATOM 830 O O . PRO A 1 98 ? -13.101 -6.169 1.690 1.00 87.94 98 PRO A O 1
ATOM 833 N N . GLY A 1 99 ? -11.600 -4.757 0.773 1.00 86.06 99 GLY A N 1
ATOM 834 C CA . GLY A 1 99 ? -11.956 -3.593 1.583 1.00 86.06 99 GLY A CA 1
ATOM 835 C C . GLY A 1 99 ? -13.404 -3.153 1.363 1.00 86.06 99 GLY A C 1
ATOM 836 O O . GLY A 1 99 ? -14.138 -2.948 2.327 1.00 86.06 99 GLY A O 1
ATOM 837 N N . GLY A 1 100 ? -13.853 -3.092 0.108 1.00 86.44 100 GLY A N 1
ATOM 838 C CA . GLY A 1 100 ? -15.235 -2.767 -0.242 1.00 86.44 100 GLY A CA 1
ATOM 839 C C . GLY A 1 100 ? -16.229 -3.775 0.333 1.00 86.44 100 GLY A C 1
ATOM 840 O O . GLY A 1 100 ? -17.191 -3.386 0.995 1.00 86.44 100 GLY A O 1
ATOM 841 N N . ILE A 1 101 ? -15.960 -5.074 0.165 1.00 89.12 101 ILE A N 1
ATOM 842 C CA . ILE A 1 101 ? -16.783 -6.147 0.745 1.00 89.12 101 ILE A CA 1
ATOM 843 C C . ILE A 1 101 ? -16.827 -6.019 2.274 1.00 89.12 101 ILE A C 1
ATOM 845 O O . ILE A 1 101 ? -17.906 -6.067 2.867 1.00 89.12 101 ILE A O 1
ATOM 849 N N . TYR A 1 102 ? -15.675 -5.802 2.913 1.00 85.31 102 TYR A N 1
ATOM 850 C CA . TYR A 1 102 ? -15.574 -5.610 4.358 1.00 85.31 102 TYR A CA 1
ATOM 851 C C . TYR A 1 102 ? -16.430 -4.432 4.835 1.00 85.31 102 TYR A C 1
ATOM 853 O O . TYR A 1 102 ? -17.206 -4.596 5.776 1.00 85.31 102 TYR A O 1
ATOM 861 N N . ILE A 1 103 ? -16.360 -3.280 4.159 1.00 84.25 103 ILE A N 1
ATOM 862 C CA . ILE A 1 103 ? -17.128 -2.077 4.509 1.00 84.25 103 ILE A CA 1
ATOM 863 C C . ILE A 1 103 ? -18.639 -2.322 4.421 1.00 84.25 103 ILE A C 1
ATOM 865 O O . ILE A 1 103 ? -19.360 -1.839 5.290 1.00 84.25 103 ILE A O 1
ATOM 869 N N . PHE A 1 104 ? -19.138 -3.099 3.454 1.00 85.50 104 PHE A N 1
ATOM 870 C CA . PHE A 1 104 ? -20.571 -3.420 3.383 1.00 85.50 104 PHE A CA 1
ATOM 871 C C . PHE A 1 104 ? -21.059 -4.200 4.612 1.00 85.50 104 PHE A C 1
ATOM 873 O O . PHE A 1 104 ? -22.079 -3.846 5.212 1.00 85.50 104 PHE A O 1
ATOM 880 N N . PHE A 1 105 ? -20.315 -5.224 5.040 1.00 84.62 105 PHE A N 1
ATOM 881 C CA . PHE A 1 105 ? -20.662 -5.987 6.244 1.00 84.62 105 PHE A CA 1
ATOM 882 C C . PHE A 1 105 ? -20.541 -5.132 7.501 1.00 84.62 105 PHE A C 1
ATOM 884 O O . PHE A 1 105 ? -21.439 -5.094 8.346 1.00 84.62 105 PHE A O 1
ATOM 891 N N . VAL A 1 106 ? -19.437 -4.407 7.601 1.00 81.44 106 VAL A N 1
ATOM 892 C CA . VAL A 1 106 ? -19.096 -3.580 8.747 1.00 81.44 106 VAL A CA 1
ATOM 893 C C . VAL A 1 106 ? -20.040 -2.399 8.916 1.00 81.44 106 VAL A C 1
ATOM 895 O O . VAL A 1 106 ? -20.449 -2.125 10.040 1.00 81.44 106 VAL A O 1
ATOM 898 N N . GLY A 1 107 ? -20.431 -1.740 7.827 1.00 77.88 107 GLY A N 1
ATOM 899 C CA . GLY A 1 107 ? -21.405 -0.653 7.840 1.00 77.88 107 GLY A CA 1
ATOM 900 C C . GLY A 1 107 ? -22.742 -1.120 8.411 1.00 77.88 107 GLY A C 1
ATOM 901 O O . GLY A 1 107 ? -23.260 -0.508 9.343 1.00 77.88 107 GLY A O 1
ATOM 902 N N . SER A 1 108 ? -23.230 -2.284 7.965 1.00 81.75 108 SER A N 1
ATOM 903 C CA . SER A 1 108 ? -24.476 -2.868 8.485 1.00 81.75 108 SER A CA 1
ATOM 904 C C . SER A 1 108 ? -24.400 -3.244 9.976 1.00 81.75 108 SER A C 1
ATOM 906 O O . SER A 1 108 ? -25.391 -3.143 10.703 1.00 81.75 108 SER A O 1
ATOM 908 N N . LEU A 1 109 ? -23.217 -3.649 10.463 1.00 76.94 109 LEU A N 1
ATOM 909 C CA . LEU A 1 109 ? -22.976 -3.902 11.886 1.00 76.94 109 LEU A CA 1
ATOM 910 C C . LEU A 1 109 ? -22.857 -2.600 12.687 1.00 76.94 109 LEU A C 1
ATOM 912 O O . LEU A 1 109 ? -23.345 -2.537 13.815 1.00 76.94 109 LEU A O 1
ATOM 916 N N . ALA A 1 110 ? -22.225 -1.569 12.129 1.00 73.94 110 ALA A N 1
ATOM 917 C CA . ALA A 1 110 ? -22.027 -0.277 12.782 1.00 73.94 110 ALA A CA 1
ATOM 918 C C . ALA A 1 110 ? -23.354 0.406 13.134 1.00 73.94 110 ALA A C 1
ATOM 920 O O . ALA A 1 110 ? -23.445 1.074 14.164 1.00 73.94 110 ALA A O 1
ATOM 921 N N . ASP A 1 111 ? -24.381 0.209 12.306 1.00 73.75 111 ASP A N 1
ATOM 922 C CA . ASP A 1 111 ? -25.717 0.758 12.542 1.00 73.75 111 ASP A CA 1
ATOM 923 C C . ASP A 1 111 ? -26.448 0.050 13.690 1.00 73.75 111 ASP A C 1
ATOM 925 O O . ASP A 1 111 ? -27.178 0.687 14.449 1.00 73.75 111 ASP A O 1
ATOM 929 N N . LYS A 1 112 ? -26.215 -1.256 13.880 1.00 71.31 112 LYS A N 1
ATOM 930 C CA . LYS A 1 112 ? -26.805 -2.021 14.994 1.00 71.31 112 LYS A CA 1
ATOM 931 C C . LYS A 1 112 ? -26.040 -1.860 16.306 1.00 71.31 112 LYS A C 1
ATOM 933 O O . LYS A 1 112 ? -26.648 -1.846 17.375 1.00 71.31 112 LYS A O 1
ATOM 938 N N . TYR A 1 113 ? -24.715 -1.755 16.250 1.00 66.19 113 TYR A N 1
ATOM 939 C CA . TYR A 1 113 ? -23.863 -1.627 17.427 1.00 66.19 113 TYR A CA 1
ATOM 940 C C . TYR A 1 113 ? -23.357 -0.186 17.537 1.00 66.19 113 TYR A C 1
ATOM 942 O O . TYR A 1 113 ? -22.384 0.184 16.891 1.00 66.19 113 TYR A O 1
ATOM 950 N N . ALA A 1 114 ? -23.939 0.615 18.439 1.00 57.00 114 ALA A N 1
ATOM 951 C CA . ALA A 1 114 ? -23.588 2.027 18.689 1.00 57.00 114 ALA A CA 1
ATOM 952 C C . ALA A 1 114 ? -22.111 2.302 19.092 1.00 57.00 114 ALA A C 1
ATOM 954 O O . ALA A 1 114 ? -21.736 3.426 19.424 1.00 57.00 114 ALA A O 1
ATOM 955 N N . LYS A 1 115 ? -21.233 1.294 19.065 1.00 62.78 115 LYS A N 1
ATOM 956 C CA . LYS A 1 115 ? -19.799 1.378 19.364 1.00 62.78 115 LYS A CA 1
ATOM 957 C C . LYS A 1 115 ? -18.974 1.635 18.093 1.00 62.78 115 LYS A C 1
ATOM 959 O O . LYS A 1 115 ? -18.026 0.905 17.812 1.00 62.78 115 LYS A O 1
ATOM 964 N N . ARG A 1 116 ? -19.284 2.717 17.366 1.00 64.75 116 ARG A N 1
ATOM 965 C CA . ARG A 1 116 ? -18.573 3.163 16.140 1.00 64.75 116 ARG A CA 1
ATOM 966 C C . ARG A 1 116 ? -17.046 3.290 16.308 1.00 64.75 116 ARG A C 1
ATOM 968 O O . ARG A 1 116 ? -16.302 3.159 15.346 1.00 64.75 116 ARG A O 1
ATOM 975 N N . LYS A 1 117 ? -16.570 3.497 17.540 1.00 63.47 117 LYS A N 1
ATOM 976 C CA . LYS A 1 117 ? -15.152 3.724 17.871 1.00 63.47 117 LYS A CA 1
ATOM 977 C C . LYS A 1 117 ? -14.265 2.480 17.765 1.00 63.47 117 LYS A C 1
ATOM 979 O O . LYS A 1 117 ? -13.127 2.595 17.334 1.00 63.47 117 LYS A O 1
ATOM 984 N N . LEU A 1 118 ? -14.770 1.295 18.129 1.00 63.66 118 LEU A N 1
ATOM 985 C CA . LEU A 1 118 ? -13.980 0.052 18.050 1.00 63.66 118 LEU A CA 1
ATOM 986 C C . LEU A 1 118 ? -13.721 -0.350 16.594 1.00 63.66 118 LEU A C 1
ATOM 988 O O . LEU A 1 118 ? -12.680 -0.905 16.262 1.00 63.66 118 LEU A O 1
ATOM 992 N N . LEU A 1 119 ? -14.676 -0.023 15.733 1.00 69.00 119 LEU A N 1
ATOM 993 C CA . LEU A 1 119 ? -14.642 -0.345 14.323 1.00 69.00 119 LEU A CA 1
ATOM 994 C C . LEU A 1 119 ? -13.607 0.471 13.543 1.00 69.00 119 LEU A C 1
ATOM 996 O O . LEU A 1 119 ? -13.050 -0.038 12.580 1.00 69.00 119 LEU A O 1
ATOM 1000 N N . LEU A 1 120 ? -13.324 1.700 13.982 1.00 70.94 120 LEU A N 1
ATOM 1001 C CA . LEU A 1 120 ? -12.317 2.579 13.380 1.00 70.94 120 LEU A CA 1
ATOM 1002 C C . LEU A 1 120 ? -10.886 2.233 13.806 1.00 70.94 120 LEU A C 1
ATOM 1004 O O . LEU A 1 120 ? -9.956 2.449 13.040 1.00 70.94 120 LEU A O 1
ATOM 1008 N N . LEU A 1 121 ? -10.701 1.632 14.986 1.00 72.06 121 LEU A N 1
ATOM 1009 C CA . LEU A 1 121 ? -9.374 1.212 15.450 1.00 72.06 121 LEU A CA 1
ATOM 1010 C C . LEU A 1 121 ? -8.788 0.067 14.608 1.00 72.06 121 LEU A C 1
ATOM 1012 O O . LEU A 1 121 ? -7.571 -0.027 14.474 1.00 72.06 121 LEU A O 1
ATOM 1016 N N . ILE A 1 122 ? -9.634 -0.795 14.032 1.00 77.25 122 ILE A N 1
ATOM 1017 C CA . ILE A 1 122 ? -9.194 -1.928 13.203 1.00 77.25 122 ILE A CA 1
ATOM 1018 C C . ILE A 1 122 ? -8.492 -1.437 11.913 1.00 77.25 122 ILE A C 1
ATOM 1020 O O . ILE A 1 122 ? -7.350 -1.844 11.687 1.00 77.25 122 ILE A O 1
ATOM 1024 N N . PRO A 1 123 ? -9.091 -0.534 11.104 1.00 77.56 123 PRO A N 1
ATOM 1025 C CA . PRO A 1 123 ? -8.422 0.098 9.968 1.00 77.56 123 PRO A CA 1
ATOM 1026 C C . PRO A 1 123 ? -7.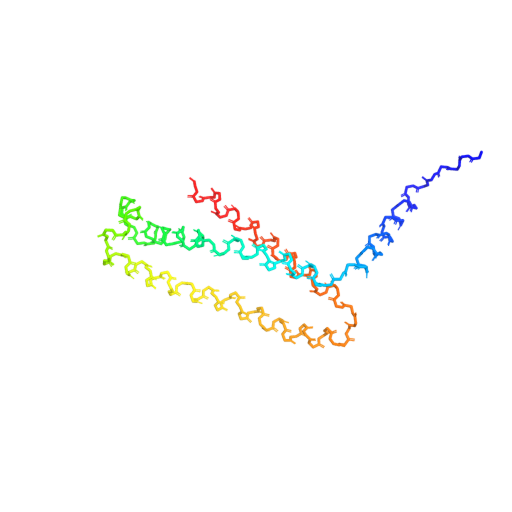115 0.802 10.331 1.00 77.56 123 PRO A C 1
ATOM 1028 O O . PRO A 1 123 ? -6.128 0.622 9.626 1.00 77.56 123 PRO A O 1
ATOM 1031 N N . SER A 1 124 ? -7.071 1.551 11.440 1.00 79.62 124 SER A N 1
ATOM 1032 C CA . SER A 1 124 ? -5.858 2.278 11.840 1.00 79.62 124 SER A CA 1
ATOM 1033 C C . SER A 1 124 ? -4.685 1.334 12.125 1.00 79.62 124 SER A C 1
ATOM 1035 O O . SER A 1 124 ? -3.560 1.600 11.711 1.00 79.62 124 SER A O 1
ATOM 1037 N N . VAL A 1 125 ? -4.932 0.191 12.776 1.00 83.50 125 VAL A N 1
ATOM 1038 C CA . VAL A 1 125 ? -3.893 -0.835 12.988 1.00 83.50 125 VAL A CA 1
ATOM 1039 C C . VAL A 1 125 ? -3.445 -1.454 11.662 1.00 83.50 125 VAL A C 1
ATOM 1041 O O . VAL A 1 125 ? -2.249 -1.668 11.460 1.00 83.50 125 VAL A O 1
ATOM 1044 N N . GLY A 1 126 ? -4.382 -1.705 10.743 1.00 82.31 126 GLY A N 1
ATOM 1045 C CA . GLY A 1 126 ? -4.066 -2.176 9.393 1.00 82.31 126 GLY A CA 1
ATOM 1046 C C . GLY A 1 126 ? -3.174 -1.196 8.628 1.00 82.31 126 GLY A C 1
ATOM 1047 O O . GLY A 1 126 ? -2.193 -1.609 8.013 1.00 82.31 126 GLY A O 1
ATOM 1048 N N . PHE A 1 127 ? -3.456 0.103 8.738 1.00 82.00 127 PHE A N 1
ATOM 1049 C CA . PHE A 1 127 ? -2.664 1.150 8.099 1.00 82.00 127 PHE A CA 1
ATOM 1050 C C . PHE A 1 127 ? -1.233 1.195 8.649 1.00 82.00 127 PHE A C 1
ATOM 1052 O O . PHE A 1 127 ? -0.279 1.226 7.877 1.00 82.00 127 PHE A O 1
ATOM 1059 N N . LEU A 1 128 ? -1.062 1.085 9.972 1.00 84.50 128 LEU A N 1
ATOM 1060 C CA . LEU A 1 128 ? 0.263 1.018 10.600 1.00 84.50 128 LEU A CA 1
ATOM 1061 C C . LEU A 1 128 ? 1.081 -0.186 10.110 1.00 84.50 128 LEU A C 1
ATOM 1063 O O . LEU A 1 128 ? 2.261 -0.043 9.793 1.00 84.50 128 LEU A O 1
ATOM 1067 N N . LEU A 1 129 ? 0.460 -1.365 10.016 1.00 86.75 129 LEU A N 1
ATOM 1068 C CA . LEU A 1 129 ? 1.106 -2.568 9.481 1.00 86.75 129 LEU A CA 1
ATOM 1069 C C . LEU A 1 129 ? 1.525 -2.382 8.017 1.00 86.75 129 LEU A C 1
ATOM 1071 O O . LEU A 1 129 ? 2.646 -2.741 7.649 1.00 86.75 129 LEU A O 1
ATOM 1075 N N . ALA A 1 130 ? 0.658 -1.784 7.197 1.00 82.50 130 ALA A N 1
ATOM 1076 C CA . ALA A 1 130 ? 0.952 -1.497 5.797 1.00 82.50 130 ALA A CA 1
ATOM 1077 C C . ALA A 1 130 ? 2.108 -0.495 5.646 1.00 82.50 130 ALA A C 1
ATOM 1079 O O . ALA A 1 130 ? 3.017 -0.729 4.849 1.00 82.50 130 ALA A O 1
ATOM 1080 N N . SER A 1 131 ? 2.135 0.572 6.452 1.00 81.56 131 SER A N 1
ATOM 1081 C CA . SER A 1 131 ? 3.231 1.548 6.449 1.00 81.56 131 SER A CA 1
ATOM 1082 C C . SER A 1 131 ? 4.570 0.917 6.840 1.00 81.56 131 SER A C 1
ATOM 1084 O O . SER A 1 131 ? 5.587 1.196 6.207 1.00 81.56 131 SER A O 1
ATOM 1086 N N . ILE A 1 132 ? 4.584 0.027 7.839 1.00 86.75 132 ILE A N 1
ATOM 1087 C CA . ILE A 1 132 ? 5.795 -0.711 8.231 1.00 86.75 132 ILE A CA 1
ATOM 1088 C C . ILE A 1 132 ? 6.274 -1.603 7.082 1.00 86.75 132 ILE A C 1
ATOM 1090 O O . ILE A 1 132 ? 7.460 -1.601 6.758 1.00 86.75 132 ILE A O 1
ATOM 1094 N N . ASN A 1 133 ? 5.363 -2.329 6.430 1.00 85.38 133 ASN A N 1
ATOM 1095 C CA . ASN A 1 133 ? 5.703 -3.159 5.276 1.00 85.38 133 ASN A CA 1
ATOM 1096 C C . ASN A 1 133 ? 6.275 -2.327 4.113 1.00 85.38 133 ASN A C 1
ATOM 1098 O O . ASN A 1 133 ? 7.271 -2.716 3.503 1.00 85.38 133 ASN A O 1
ATOM 1102 N N . GLY A 1 134 ? 5.693 -1.154 3.845 1.00 79.06 134 GLY A N 1
ATOM 1103 C CA . GLY A 1 134 ? 6.213 -0.203 2.863 1.00 79.06 134 GLY A CA 1
ATOM 1104 C C . GLY A 1 134 ? 7.635 0.251 3.196 1.00 79.06 134 GLY A C 1
ATOM 1105 O O . GLY A 1 134 ? 8.517 0.177 2.344 1.00 79.06 134 GLY A O 1
ATOM 1106 N N . LEU A 1 135 ? 7.893 0.636 4.450 1.00 82.88 135 LEU A N 1
ATOM 1107 C CA . LEU A 1 135 ? 9.231 1.023 4.911 1.00 82.88 135 LEU A CA 1
ATOM 1108 C C . LEU A 1 135 ? 10.257 -0.104 4.754 1.00 82.88 135 LEU A C 1
ATOM 1110 O O . LEU A 1 135 ? 11.371 0.149 4.302 1.00 82.88 135 LEU A O 1
ATOM 1114 N N . ILE A 1 136 ? 9.888 -1.344 5.078 1.00 85.75 136 ILE A N 1
ATOM 1115 C CA . ILE A 1 136 ? 10.764 -2.509 4.888 1.00 85.75 136 ILE A CA 1
ATOM 1116 C C . ILE A 1 136 ? 11.098 -2.691 3.402 1.00 85.75 136 ILE A C 1
ATOM 1118 O O . ILE A 1 136 ? 12.262 -2.886 3.055 1.00 85.75 136 ILE A O 1
ATOM 1122 N N . CYS A 1 137 ? 10.100 -2.576 2.523 1.00 79.19 137 CYS A N 1
ATOM 1123 C CA . CYS A 1 137 ? 10.293 -2.670 1.076 1.00 79.19 137 CYS A CA 1
ATOM 1124 C C . CYS A 1 137 ? 11.230 -1.566 0.553 1.00 79.19 137 CYS A C 1
ATOM 1126 O O . CYS A 1 137 ? 12.121 -1.848 -0.247 1.00 79.19 137 CYS A O 1
ATOM 1128 N N . TYR A 1 138 ? 11.084 -0.334 1.052 1.00 77.69 138 TYR A N 1
ATOM 1129 C CA . TYR A 1 138 ? 11.976 0.777 0.714 1.00 77.69 138 TYR A CA 1
ATOM 1130 C C . TYR A 1 138 ? 13.410 0.575 1.206 1.00 77.69 138 TYR A C 1
ATOM 1132 O O . TYR A 1 138 ? 14.346 0.938 0.503 1.00 77.69 138 TYR A O 1
ATOM 1140 N N . ILE A 1 139 ? 13.606 -0.002 2.393 1.00 81.00 139 ILE A N 1
ATOM 1141 C CA . ILE A 1 139 ? 14.952 -0.281 2.908 1.00 81.00 139 ILE A CA 1
ATOM 1142 C C . ILE A 1 139 ? 15.633 -1.370 2.077 1.00 81.00 139 ILE A C 1
ATOM 1144 O O . ILE A 1 139 ? 16.816 -1.253 1.799 1.00 81.00 139 ILE A O 1
ATOM 1148 N N . PHE A 1 140 ? 14.901 -2.408 1.668 1.00 76.62 140 PHE A N 1
ATOM 1149 C CA . PHE A 1 140 ? 15.461 -3.526 0.905 1.00 76.62 140 PHE A CA 1
ATOM 1150 C C . PHE A 1 140 ? 15.809 -3.172 -0.551 1.00 76.62 140 PHE A C 1
ATOM 1152 O O . PHE A 1 140 ? 16.613 -3.860 -1.170 1.00 76.62 140 PHE A O 1
ATOM 1159 N N . ILE A 1 141 ? 15.185 -2.133 -1.120 1.00 64.81 141 ILE A N 1
ATOM 1160 C CA . ILE A 1 141 ? 15.443 -1.709 -2.506 1.00 64.81 141 ILE A CA 1
ATOM 1161 C C . ILE A 1 141 ? 16.705 -0.842 -2.650 1.00 64.81 141 ILE A C 1
ATOM 1163 O O . ILE A 1 141 ? 17.167 -0.643 -3.772 1.00 64.81 141 ILE A O 1
ATOM 1167 N N . ARG 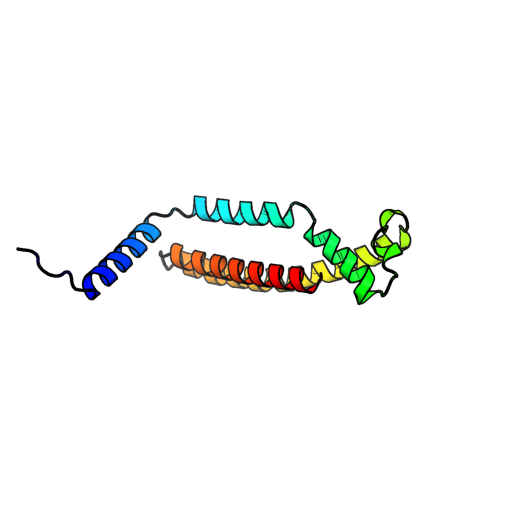A 1 142 ? 17.222 -0.307 -1.536 1.00 50.44 142 ARG A N 1
ATOM 1168 C CA . ARG A 1 142 ? 18.485 0.434 -1.470 1.00 50.44 142 ARG A CA 1
ATOM 1169 C C . ARG A 1 142 ? 19.638 -0.516 -1.168 1.00 50.44 142 ARG A C 1
ATOM 1171 O O . ARG A 1 142 ? 20.712 -0.302 -1.768 1.00 50.44 142 ARG A O 1
#

Foldseek 3Di:
DDDPDDPVVVVVVVVVVVVVVLVPDDVVVVVVVVVVVVCVVPVVCPVVLVQLLCCLCPVVPDDNVCSVPVVVVVVSSVVSVVVSVVVVVVVCCVVVVVVVVVCVVVVVVCVVDVCVSVSVVVVVVVVVVVVVVVVVVVVVVD

Organism: Lepeophtheirus salmonis (NCBI:txid72036)

Sequence (142 aa):
CLWPIRKSDRMRAIKSLVVTIIQYITIEPQLFLDYFAYSVLEGNQLTTNIQIWKICHLEMNYNQTVCDDLSSYRNVQFKVQRRWNEFEILADWINNVPGGIYIFFVGSLADKYAKRKLLLLIPSVGFLLASINGLICYIFIR

pLDDT: mean 79.79, std 10.01, range [43.75, 93.12]

Mean predicted aligned error: 10.64 Å